Protein AF-A0AAJ1KP81-F1 (afdb_monomer_lite)

pLDDT: mean 95.77, std 4.36, range [74.44, 98.75]

Structure (mmCIF, N/CA/C/O backbone):
data_AF-A0AAJ1KP81-F1
#
_entry.id   AF-A0AAJ1KP81-F1
#
loop_
_atom_site.group_PDB
_atom_site.id
_atom_site.type_symbol
_atom_site.label_atom_id
_atom_site.label_alt_id
_atom_site.label_comp_id
_atom_site.label_asym_id
_atom_site.label_entity_id
_atom_site.label_seq_id
_atom_site.pdbx_PDB_ins_code
_atom_site.Cartn_x
_atom_site.Cartn_y
_atom_site.Cartn_z
_atom_site.occupancy
_atom_site.B_iso_or_equiv
_atom_site.auth_seq_id
_atom_site.auth_comp_id
_atom_site.auth_asym_id
_atom_site.auth_atom_id
_atom_site.pdbx_PDB_model_num
ATOM 1 N N . ASP A 1 1 ? -19.064 -2.788 9.694 1.00 83.81 1 ASP A N 1
ATOM 2 C CA . ASP A 1 1 ? -18.895 -2.996 8.241 1.00 83.81 1 ASP A CA 1
ATOM 3 C C . ASP A 1 1 ? -17.540 -2.512 7.772 1.00 83.81 1 ASP A C 1
ATOM 5 O O . ASP A 1 1 ? -17.156 -1.395 8.106 1.00 83.81 1 ASP A O 1
ATOM 9 N N . VAL A 1 2 ? -16.837 -3.345 7.004 1.00 93.88 2 VAL A N 1
ATOM 10 C CA . VAL A 1 2 ? -15.600 -2.970 6.306 1.00 93.88 2 VAL A CA 1
ATOM 11 C C . VAL A 1 2 ? -15.968 -2.487 4.905 1.00 93.88 2 VAL A C 1
ATOM 13 O O . VAL A 1 2 ? -16.773 -3.111 4.216 1.00 93.88 2 VAL A O 1
ATOM 16 N N . LYS A 1 3 ? -15.406 -1.357 4.484 1.00 97.81 3 LYS A N 1
ATOM 17 C CA . LYS A 1 3 ? -15.517 -0.840 3.122 1.00 97.81 3 LYS A CA 1
ATOM 18 C C . LYS A 1 3 ? -14.398 -1.427 2.272 1.00 97.81 3 LYS A C 1
ATOM 20 O O . LYS A 1 3 ? -13.259 -1.519 2.721 1.00 97.81 3 LYS A O 1
ATOM 25 N N . LEU A 1 4 ? -14.732 -1.795 1.042 1.00 97.94 4 LEU A N 1
ATOM 26 C CA . LEU A 1 4 ? -13.774 -2.283 0.061 1.00 97.94 4 LEU A CA 1
ATOM 27 C C . LEU A 1 4 ? -13.565 -1.207 -1.004 1.00 97.94 4 LEU A C 1
ATOM 29 O O . LEU A 1 4 ? -14.505 -0.839 -1.707 1.00 97.94 4 LEU A O 1
ATOM 33 N N . ALA A 1 5 ? -12.339 -0.716 -1.118 1.00 98.06 5 ALA A N 1
ATOM 34 C CA . ALA A 1 5 ? -11.884 0.082 -2.245 1.00 98.06 5 ALA A CA 1
ATOM 35 C C . ALA A 1 5 ? -11.101 -0.824 -3.203 1.00 98.06 5 ALA A C 1
ATOM 37 O O . ALA A 1 5 ? -10.370 -1.708 -2.762 1.00 98.06 5 ALA A O 1
ATOM 38 N N . VAL A 1 6 ? -11.283 -0.636 -4.510 1.00 98.19 6 VAL A N 1
ATOM 39 C CA . VAL A 1 6 ? -10.764 -1.559 -5.527 1.00 98.19 6 VAL A CA 1
ATOM 40 C C . VAL A 1 6 ? -10.018 -0.785 -6.610 1.00 98.19 6 VAL A C 1
ATOM 42 O O . VAL A 1 6 ? -10.570 0.144 -7.198 1.00 98.19 6 VAL A O 1
ATOM 45 N N . GLY A 1 7 ? -8.781 -1.191 -6.893 1.00 97.31 7 GLY A N 1
ATOM 46 C CA . GLY A 1 7 ? -8.007 -0.782 -8.063 1.00 97.31 7 GLY A CA 1
ATOM 47 C C . GLY A 1 7 ? -7.782 -1.974 -8.993 1.00 97.31 7 GLY A C 1
ATOM 48 O O . GLY A 1 7 ? -7.318 -3.018 -8.544 1.00 97.31 7 GLY A O 1
ATOM 49 N N . VAL A 1 8 ? -8.111 -1.834 -10.282 1.00 97.69 8 VAL A N 1
ATOM 50 C CA . VAL A 1 8 ? -7.892 -2.883 -11.296 1.00 97.69 8 VAL A CA 1
ATOM 51 C C . VAL A 1 8 ? -7.240 -2.284 -12.533 1.00 97.69 8 VAL A C 1
ATOM 53 O O . VAL A 1 8 ? -7.863 -1.513 -13.261 1.00 97.69 8 VAL A O 1
ATOM 56 N N . GLU A 1 9 ? -5.993 -2.664 -12.802 1.00 95.56 9 GLU A N 1
ATOM 57 C CA . GLU A 1 9 ? -5.269 -2.245 -14.005 1.00 95.56 9 GLU A CA 1
ATOM 58 C C . GLU A 1 9 ? -4.045 -3.117 -14.297 1.00 95.56 9 GLU A C 1
ATOM 60 O O . GLU A 1 9 ? -3.769 -4.103 -13.620 1.00 95.56 9 GLU A O 1
ATOM 65 N N . ARG A 1 10 ? -3.284 -2.743 -15.328 1.00 95.38 10 ARG A N 1
ATOM 66 C CA . ARG A 1 10 ? -1.957 -3.305 -15.582 1.00 95.38 10 ARG A CA 1
ATOM 67 C C . ARG A 1 10 ? -0.922 -2.644 -14.680 1.00 95.38 10 ARG A C 1
ATOM 69 O O . ARG A 1 10 ? -0.978 -1.435 -14.482 1.00 95.38 10 ARG A O 1
ATOM 76 N N . LEU A 1 11 ? 0.064 -3.410 -14.233 1.00 93.62 11 LEU A N 1
ATOM 77 C CA . LEU A 1 11 ? 1.220 -2.895 -13.512 1.00 93.62 11 LEU A CA 1
ATOM 78 C C . LEU A 1 11 ? 2.084 -2.039 -14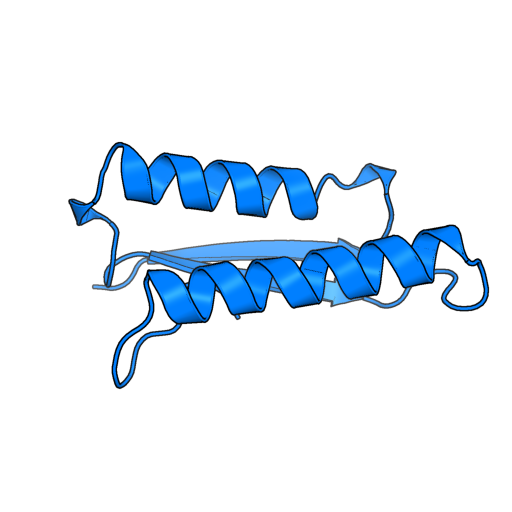.445 1.00 93.62 11 LEU A C 1
ATOM 80 O O . LEU A 1 11 ? 2.918 -2.553 -15.182 1.00 93.62 11 LEU A O 1
ATOM 84 N N . ASP A 1 12 ? 1.832 -0.737 -14.470 1.00 92.94 12 ASP A N 1
ATOM 85 C CA . ASP A 1 12 ? 2.421 0.212 -15.410 1.00 92.94 12 ASP A CA 1
ATOM 86 C C . ASP A 1 12 ? 2.653 1.544 -14.687 1.00 92.94 12 ASP A C 1
ATOM 88 O O . ASP A 1 12 ? 1.812 1.991 -13.909 1.00 92.94 12 ASP A O 1
ATOM 92 N N . TYR A 1 13 ? 3.803 2.181 -14.906 1.00 88.75 13 TYR A N 1
ATOM 93 C CA . TYR A 1 13 ? 4.201 3.384 -14.162 1.00 88.75 13 TYR A CA 1
ATOM 94 C C . TYR A 1 13 ? 3.280 4.583 -14.427 1.00 88.75 13 TYR A C 1
ATOM 96 O O . TYR A 1 13 ? 3.231 5.514 -13.633 1.00 88.75 13 TYR A O 1
ATOM 104 N N . THR A 1 14 ? 2.499 4.552 -15.509 1.00 93.19 14 THR A N 1
ATOM 105 C CA . THR A 1 14 ? 1.501 5.588 -15.824 1.00 93.19 14 THR A CA 1
ATOM 106 C C . THR A 1 14 ? 0.233 5.499 -14.973 1.00 93.19 14 THR A C 1
ATOM 108 O O . THR A 1 14 ? -0.653 6.342 -15.093 1.00 93.19 14 THR A O 1
ATOM 111 N N . LYS A 1 15 ? 0.107 4.458 -14.145 1.00 95.50 15 LYS A N 1
ATOM 112 C CA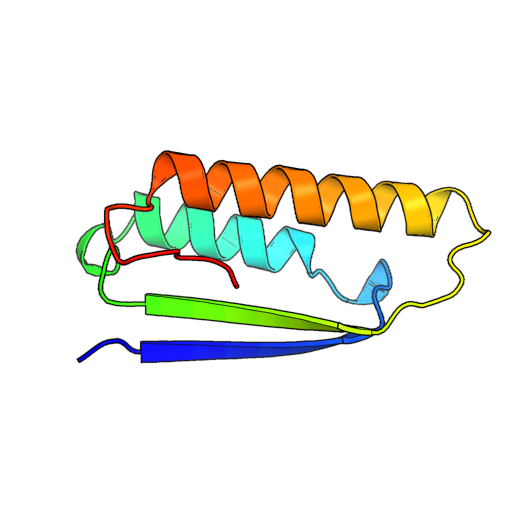 . LYS A 1 15 ? -1.119 4.135 -13.413 1.00 95.50 15 LYS A CA 1
ATOM 113 C C . LYS A 1 15 ? -1.174 4.661 -11.987 1.00 95.50 15 LYS A C 1
ATOM 115 O O . LYS A 1 15 ? -2.249 4.669 -11.393 1.00 95.50 15 LYS A O 1
ATOM 120 N N . GLY A 1 16 ? -0.053 5.115 -11.433 1.00 95.56 16 GLY A N 1
ATOM 121 C CA . GLY A 1 16 ? -0.022 5.704 -10.091 1.00 95.56 16 GLY A CA 1
ATOM 122 C C . GLY A 1 16 ? -0.525 4.754 -8.996 1.00 95.56 16 GLY A C 1
ATOM 123 O O . GLY A 1 16 ? -1.292 5.150 -8.118 1.00 95.56 16 GLY A O 1
ATOM 124 N N . ILE A 1 17 ? -0.162 3.467 -9.076 1.00 96.81 17 ILE A N 1
ATOM 125 C CA . ILE A 1 17 ? -0.487 2.478 -8.030 1.00 96.81 17 ILE A CA 1
ATOM 126 C C . ILE A 1 17 ? 0.223 2.858 -6.723 1.00 96.81 17 ILE A C 1
ATOM 128 O O . ILE A 1 17 ? -0.395 2.863 -5.659 1.00 96.81 17 ILE A O 1
ATOM 132 N N . LEU A 1 18 ? 1.497 3.251 -6.809 1.00 96.75 18 LEU A N 1
ATOM 133 C CA . LEU A 1 18 ? 2.276 3.668 -5.646 1.00 96.75 18 LEU A CA 1
ATOM 134 C C . LEU A 1 18 ? 1.707 4.942 -5.001 1.00 96.75 18 LEU A C 1
ATOM 136 O O . LEU A 1 18 ? 1.566 5.007 -3.781 1.00 96.75 18 LEU A O 1
ATOM 140 N N . ASP A 1 19 ? 1.280 5.913 -5.811 1.00 97.75 19 ASP A N 1
ATOM 141 C CA . ASP A 1 19 ? 0.623 7.134 -5.331 1.00 97.75 19 ASP A CA 1
ATOM 142 C C . ASP A 1 19 ? -0.665 6.831 -4.556 1.00 97.75 19 ASP A C 1
ATOM 144 O O . ASP A 1 19 ? -0.942 7.457 -3.532 1.00 97.75 19 ASP A O 1
ATOM 148 N N . ARG A 1 20 ? -1.437 5.825 -4.983 1.00 97.62 20 ARG A N 1
ATOM 149 C CA . ARG A 1 20 ? -2.625 5.370 -4.244 1.00 97.62 20 ARG A CA 1
ATOM 150 C C . ARG A 1 20 ? -2.283 4.755 -2.898 1.00 97.62 20 ARG A C 1
ATOM 152 O O . ARG A 1 20 ? -2.988 5.016 -1.926 1.00 97.62 20 ARG A O 1
ATOM 159 N N . PHE A 1 21 ? -1.195 3.998 -2.802 1.00 98.38 21 PHE A N 1
ATOM 160 C CA . PHE A 1 21 ? -0.717 3.516 -1.507 1.00 98.38 21 PHE A CA 1
ATOM 161 C C . PHE A 1 21 ? -0.267 4.676 -0.609 1.00 98.38 21 PHE A C 1
ATOM 163 O O . PHE A 1 21 ? -0.556 4.669 0.588 1.00 98.38 21 PHE A O 1
ATOM 170 N N . HIS A 1 22 ? 0.368 5.713 -1.166 1.00 98.50 22 HIS A N 1
ATOM 171 C CA . HIS A 1 22 ? 0.714 6.914 -0.401 1.00 98.50 22 HIS A CA 1
ATOM 172 C C . HIS A 1 22 ? -0.536 7.656 0.079 1.00 98.50 22 HIS A C 1
ATOM 174 O O . HIS A 1 22 ? -0.598 8.060 1.240 1.00 98.50 22 HIS A O 1
ATOM 180 N N . ALA A 1 23 ? -1.560 7.772 -0.766 1.00 98.44 23 ALA A N 1
ATOM 181 C CA . ALA A 1 23 ? -2.841 8.352 -0.384 1.00 98.44 23 ALA A CA 1
ATOM 182 C C . ALA A 1 23 ? -3.531 7.542 0.726 1.00 98.44 23 ALA A C 1
ATOM 184 O O . ALA A 1 23 ? -4.063 8.130 1.666 1.00 98.44 23 ALA A O 1
ATOM 185 N N . LEU A 1 24 ? -3.472 6.207 0.671 1.00 98.56 24 LEU A N 1
ATOM 186 C CA . LEU A 1 24 ? -4.005 5.334 1.720 1.00 98.56 24 LEU A CA 1
ATOM 187 C C . LEU A 1 24 ? -3.264 5.523 3.054 1.00 98.56 24 LEU A C 1
ATOM 189 O O . LEU A 1 24 ? -3.893 5.640 4.104 1.00 98.56 24 LEU A O 1
ATOM 193 N N . ASN A 1 25 ? -1.933 5.618 3.017 1.00 98.62 25 ASN A N 1
ATOM 194 C CA . ASN A 1 25 ? -1.117 5.934 4.190 1.00 98.62 25 ASN A CA 1
ATOM 195 C C . ASN A 1 25 ? -1.506 7.288 4.804 1.00 98.62 25 ASN A C 1
ATOM 197 O O . ASN A 1 25 ? -1.683 7.402 6.015 1.00 98.62 25 ASN A O 1
ATOM 201 N N . GLU A 1 26 ? -1.655 8.320 3.971 1.00 98.75 26 GLU A N 1
ATOM 202 C CA . GLU A 1 26 ? -2.064 9.652 4.421 1.00 98.75 26 GLU A CA 1
ATOM 203 C C . GLU A 1 26 ? -3.489 9.666 4.979 1.00 98.75 26 GLU A C 1
ATOM 205 O O . GLU A 1 26 ? -3.728 10.322 5.995 1.00 98.75 26 GLU A O 1
ATOM 210 N N . LEU A 1 27 ? -4.413 8.898 4.390 1.00 98.62 27 LEU A N 1
ATOM 211 C CA . LEU A 1 27 ? -5.754 8.703 4.936 1.00 98.62 27 LEU A CA 1
ATOM 212 C C . LEU A 1 27 ? -5.678 8.128 6.352 1.00 98.62 27 LEU A C 1
ATOM 214 O O . LEU A 1 27 ? -6.236 8.722 7.266 1.00 98.62 27 LEU A O 1
ATOM 218 N N . PHE A 1 28 ? -4.944 7.034 6.565 1.00 98.62 28 PHE A N 1
ATOM 219 C CA . PHE A 1 28 ? -4.842 6.420 7.893 1.00 98.62 28 PHE A CA 1
ATOM 220 C C . PHE A 1 28 ? -4.113 7.287 8.923 1.00 98.62 28 PHE A C 1
ATOM 222 O O . PHE A 1 28 ? -4.426 7.208 10.108 1.00 98.62 28 PHE A O 1
ATOM 229 N N . LYS A 1 29 ? -3.161 8.132 8.508 1.00 98.44 29 LYS A N 1
ATOM 230 C CA . LYS A 1 29 ? -2.531 9.106 9.417 1.00 98.44 29 LYS A CA 1
ATOM 231 C C . LYS A 1 29 ? -3.493 10.210 9.846 1.00 98.44 29 LYS A C 1
ATOM 233 O O . LYS A 1 29 ? -3.472 10.613 11.004 1.00 98.44 29 LYS A O 1
ATOM 238 N N . ARG A 1 30 ? -4.274 10.744 8.904 1.00 98.62 30 ARG A N 1
ATOM 239 C CA . ARG A 1 30 ? -5.147 11.908 9.129 1.00 98.62 30 ARG A CA 1
ATOM 240 C C . ARG A 1 30 ? -6.493 11.523 9.732 1.00 98.62 30 ARG A C 1
ATOM 242 O O . ARG A 1 30 ? -7.074 12.322 10.454 1.00 98.62 30 ARG A O 1
ATOM 249 N N . GLN A 1 31 ? -6.972 10.329 9.405 1.00 98.38 31 GLN A N 1
ATOM 250 C CA . GLN A 1 31 ? -8.269 9.783 9.788 1.00 98.38 31 GLN A CA 1
ATOM 251 C C . GLN A 1 31 ? -8.091 8.325 10.260 1.00 98.38 31 GLN A C 1
ATOM 253 O O . GLN A 1 31 ? -8.445 7.376 9.545 1.00 98.38 31 GLN A O 1
ATOM 258 N N . PRO A 1 32 ? -7.489 8.110 11.447 1.00 98.12 32 PRO A N 1
ATOM 259 C CA . PRO A 1 32 ? -7.218 6.773 11.976 1.00 98.12 32 PRO A CA 1
ATOM 260 C C . PRO A 1 32 ? -8.489 5.942 12.214 1.00 98.12 32 PRO A C 1
ATOM 262 O O . PRO A 1 32 ? -8.411 4.720 12.302 1.00 98.12 32 PRO A O 1
ATOM 265 N N . GLU A 1 33 ? -9.671 6.561 12.256 1.00 98.25 33 GLU A N 1
ATOM 266 C CA . GLU A 1 33 ? -10.965 5.886 12.365 1.00 98.25 33 GLU A CA 1
ATOM 267 C C . GLU A 1 33 ? -11.285 4.934 11.201 1.00 98.25 33 GLU A C 1
ATOM 269 O O . GLU A 1 33 ? -12.207 4.121 11.342 1.00 98.25 33 GLU A O 1
ATOM 274 N N . TRP A 1 34 ? -10.556 5.031 10.081 1.00 98.38 34 TRP A N 1
ATOM 275 C CA . TRP A 1 34 ? -10.651 4.118 8.937 1.00 98.38 34 TRP A CA 1
ATOM 276 C C . TRP A 1 34 ? -9.825 2.841 9.092 1.00 98.38 34 TRP A C 1
ATOM 278 O O . TRP A 1 34 ? -10.076 1.870 8.373 1.00 98.38 34 TRP A O 1
ATOM 288 N N . ILE A 1 35 ? -8.867 2.802 10.022 1.00 98.38 35 ILE A N 1
ATOM 289 C CA . ILE A 1 35 ? -8.085 1.594 10.302 1.00 98.38 35 ILE A CA 1
ATOM 290 C C . ILE A 1 35 ? -9.041 0.519 10.839 1.00 98.38 35 ILE A C 1
ATOM 292 O O . ILE A 1 35 ? -9.844 0.767 11.738 1.00 98.38 35 ILE A O 1
ATOM 296 N N . GLY A 1 36 ? -9.008 -0.669 10.235 1.00 97.75 36 GLY A N 1
ATOM 297 C CA . GLY A 1 36 ? -9.937 -1.766 10.526 1.00 97.75 36 GLY A CA 1
ATOM 298 C C . GLY A 1 36 ? -11.307 -1.630 9.849 1.00 97.75 36 GLY A C 1
ATOM 299 O O . GLY A 1 36 ? -12.136 -2.529 9.970 1.00 97.75 36 GLY A O 1
ATOM 300 N N . LYS A 1 37 ? -11.565 -0.530 9.125 1.00 98.19 37 LYS A N 1
ATOM 301 C CA . LYS A 1 37 ? -12.842 -0.265 8.434 1.00 98.19 37 LYS A CA 1
ATOM 302 C C . LYS A 1 37 ? -12.710 -0.090 6.925 1.00 98.19 37 LYS A C 1
ATOM 304 O O . LYS A 1 37 ? -13.738 -0.038 6.254 1.00 98.19 37 LYS A O 1
ATOM 309 N N . LEU A 1 38 ? -11.498 -0.007 6.384 1.00 98.44 38 LEU A N 1
ATOM 310 C CA . LEU A 1 38 ? -11.235 0.096 4.951 1.00 98.44 38 LEU A CA 1
ATOM 311 C C . LEU A 1 38 ? -10.190 -0.938 4.531 1.00 98.44 38 LEU A C 1
ATOM 313 O O . LEU A 1 38 ? -9.122 -1.018 5.125 1.00 98.44 38 LEU A O 1
ATOM 317 N N . VAL A 1 39 ? -10.483 -1.680 3.470 1.00 98.44 39 VAL A N 1
ATOM 318 C CA . VAL A 1 39 ? -9.529 -2.548 2.773 1.00 98.44 39 VAL A CA 1
ATOM 319 C C . VAL A 1 39 ? -9.381 -2.041 1.344 1.00 98.44 39 VAL A C 1
ATOM 321 O O . VAL A 1 39 ? -10.375 -1.708 0.697 1.00 98.44 39 VAL A O 1
ATOM 324 N N . PHE A 1 40 ? -8.147 -1.986 0.852 1.00 98.56 40 PHE A N 1
ATOM 325 C CA . PHE A 1 40 ? -7.812 -1.638 -0.522 1.00 98.56 40 PHE A CA 1
ATOM 326 C C . PHE A 1 40 ? -7.331 -2.882 -1.277 1.00 98.56 40 PHE A C 1
ATOM 328 O O . PHE A 1 40 ? -6.237 -3.378 -1.026 1.00 98.56 40 PHE A O 1
ATOM 335 N N . LEU A 1 41 ? -8.153 -3.382 -2.198 1.00 98.38 41 LEU A N 1
ATOM 336 C CA . LEU A 1 41 ? -7.811 -4.482 -3.098 1.00 98.38 41 LEU A CA 1
ATOM 337 C C . LEU A 1 41 ? -7.177 -3.921 -4.375 1.00 98.38 41 LEU A C 1
ATOM 339 O O . LEU A 1 41 ? -7.861 -3.255 -5.155 1.00 98.38 41 LEU A O 1
ATOM 343 N N . GLN A 1 42 ? -5.900 -4.214 -4.617 1.00 98.12 42 GLN A N 1
ATOM 344 C CA . GLN A 1 42 ? -5.186 -3.802 -5.824 1.00 98.12 42 GLN A CA 1
ATOM 345 C C . GLN A 1 42 ? -4.883 -5.005 -6.716 1.00 98.12 42 GLN A C 1
ATOM 347 O O . GLN A 1 42 ? -3.906 -5.727 -6.538 1.00 98.12 42 GLN A O 1
ATOM 352 N N . ILE A 1 43 ? -5.670 -5.155 -7.777 1.00 97.38 43 ILE A N 1
ATOM 353 C CA . ILE A 1 43 ? -5.416 -6.133 -8.830 1.00 97.38 43 ILE A CA 1
ATOM 354 C C . ILE A 1 43 ? -4.537 -5.469 -9.892 1.00 97.38 43 ILE A C 1
ATOM 356 O O . ILE A 1 43 ? -4.986 -4.596 -10.638 1.00 97.38 43 ILE A O 1
ATOM 360 N N . ALA A 1 44 ? -3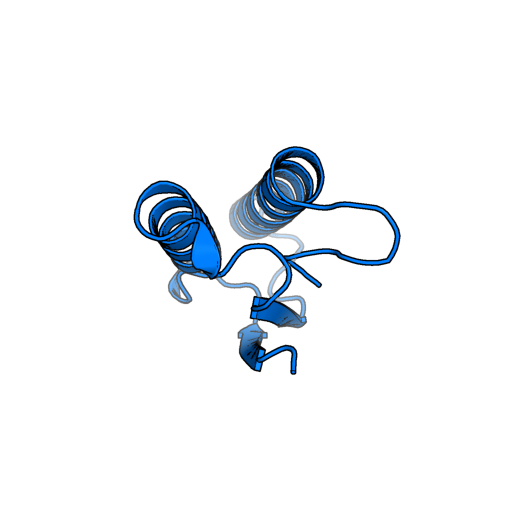.270 -5.875 -9.953 1.00 94.88 44 ALA A N 1
ATOM 361 C CA . ALA A 1 44 ? -2.303 -5.382 -10.929 1.00 94.88 44 ALA A CA 1
ATOM 362 C C . ALA A 1 44 ? -1.874 -6.512 -11.880 1.00 94.88 44 ALA A C 1
ATOM 364 O O . ALA A 1 44 ? -1.034 -7.344 -11.544 1.00 94.88 44 ALA A O 1
ATOM 365 N N . ALA A 1 45 ? -2.450 -6.551 -13.083 1.00 93.75 45 ALA A N 1
ATOM 366 C CA . ALA A 1 45 ? -2.077 -7.534 -14.097 1.00 93.75 45 ALA A CA 1
ATOM 367 C C . ALA A 1 45 ? -0.625 -7.296 -14.568 1.00 93.75 45 ALA A C 1
ATOM 369 O O . ALA A 1 45 ? -0.276 -6.146 -14.863 1.00 93.75 45 ALA A O 1
ATOM 370 N N . PRO A 1 46 ? 0.221 -8.338 -14.689 1.00 88.38 46 PRO A N 1
ATOM 371 C CA . PRO A 1 46 ? 1.597 -8.180 -15.150 1.00 88.38 46 PRO A CA 1
ATOM 372 C C . PRO A 1 46 ? 1.678 -7.449 -16.496 1.00 88.38 46 PRO A C 1
ATOM 374 O O . PRO A 1 46 ? 0.920 -7.729 -17.425 1.00 88.38 46 PRO A O 1
ATOM 377 N N . SER A 1 47 ? 2.629 -6.526 -16.622 1.00 86.00 47 SER A N 1
ATOM 378 C CA . SER A 1 47 ? 2.919 -5.816 -17.869 1.00 86.00 47 SER A CA 1
ATOM 379 C C . SER A 1 47 ? 4.424 -5.731 -18.058 1.00 86.00 47 SER A C 1
ATOM 381 O O . SER A 1 47 ? 5.139 -5.429 -17.108 1.00 86.00 47 SER A O 1
ATOM 383 N N . ARG A 1 48 ? 4.903 -6.015 -19.277 1.00 84.69 48 ARG A N 1
ATOM 384 C CA . ARG A 1 48 ? 6.297 -5.807 -19.727 1.00 84.69 48 ARG A CA 1
ATOM 385 C C . ARG A 1 48 ? 7.374 -6.167 -18.681 1.00 84.69 48 ARG A C 1
ATOM 387 O O . ARG A 1 48 ? 8.356 -5.447 -18.531 1.00 84.69 48 ARG A O 1
ATOM 394 N N . GLY A 1 49 ? 7.206 -7.295 -17.984 1.00 74.44 49 GLY A N 1
ATOM 395 C CA . GLY A 1 49 ? 7.995 -7.653 -16.794 1.00 74.44 49 GLY A CA 1
ATOM 396 C C . GLY A 1 49 ? 9.495 -7.884 -17.021 1.00 74.44 49 GLY A C 1
ATOM 397 O O . GLY A 1 49 ? 10.248 -7.982 -16.059 1.00 74.44 49 GLY A O 1
ATOM 398 N N . THR A 1 50 ? 9.949 -7.949 -18.274 1.00 82.44 50 THR A N 1
ATOM 399 C CA . THR A 1 50 ? 11.374 -8.035 -18.632 1.00 82.44 50 THR A CA 1
ATOM 400 C C . THR A 1 50 ? 12.080 -6.679 -18.609 1.00 82.44 50 THR A C 1
ATOM 402 O O . THR A 1 50 ? 13.308 -6.632 -18.584 1.00 82.44 50 THR A O 1
ATOM 405 N N . LEU A 1 51 ? 11.332 -5.570 -18.616 1.00 90.94 51 LEU A N 1
ATOM 406 C CA . LEU A 1 51 ? 11.903 -4.231 -18.563 1.00 90.94 51 LEU A CA 1
ATOM 407 C C . LEU A 1 51 ? 12.247 -3.857 -17.112 1.00 90.94 51 LEU A C 1
ATOM 409 O O . LEU A 1 51 ? 11.361 -3.919 -16.253 1.00 90.94 51 LEU A O 1
ATOM 413 N N . PRO A 1 52 ? 13.477 -3.383 -16.828 1.00 91.31 52 PRO A N 1
ATOM 414 C CA . PRO A 1 52 ? 13.905 -3.049 -15.468 1.00 91.31 52 PRO A CA 1
ATOM 415 C C . PRO A 1 52 ? 12.956 -2.101 -14.725 1.00 91.31 52 PRO A C 1
ATOM 417 O O . PRO A 1 52 ? 12.663 -2.323 -13.556 1.00 91.31 52 PRO A O 1
ATOM 420 N N . ALA A 1 53 ? 12.405 -1.093 -15.409 1.00 89.56 53 ALA A N 1
ATOM 421 C CA . ALA A 1 53 ? 11.475 -0.134 -14.807 1.00 89.56 53 ALA A CA 1
ATOM 422 C C . ALA A 1 53 ? 10.177 -0.784 -14.291 1.00 89.56 53 ALA A C 1
ATOM 424 O O . ALA A 1 53 ? 9.664 -0.394 -13.248 1.00 89.56 53 ALA A O 1
ATOM 425 N N . TYR A 1 54 ? 9.659 -1.799 -14.990 1.00 92.75 54 TYR A N 1
ATOM 426 C CA . TYR A 1 54 ? 8.442 -2.504 -14.578 1.00 92.75 54 TYR A CA 1
ATOM 427 C C . TYR A 1 54 ? 8.708 -3.428 -13.389 1.00 92.75 54 TYR A C 1
ATOM 429 O O . TYR A 1 54 ? 7.871 -3.531 -12.495 1.00 92.75 54 TYR A O 1
ATOM 437 N N . LYS A 1 55 ? 9.893 -4.049 -13.344 1.00 91.81 55 LYS A N 1
ATOM 438 C CA . LYS A 1 55 ? 10.337 -4.822 -12.181 1.00 91.81 55 LYS A CA 1
ATOM 439 C C . LYS A 1 55 ? 10.523 -3.934 -10.948 1.00 91.81 55 LYS A C 1
ATOM 441 O O . LYS A 1 55 ? 10.039 -4.281 -9.881 1.00 91.81 55 LYS A O 1
ATOM 446 N N . LEU A 1 56 ? 11.159 -2.773 -11.099 1.00 93.75 56 LEU A N 1
ATOM 447 C CA . LEU A 1 56 ? 11.318 -1.818 -9.998 1.00 93.75 56 LEU A CA 1
ATOM 448 C C . LEU A 1 56 ? 9.962 -1.352 -9.458 1.00 93.75 56 LEU A C 1
ATOM 450 O O . LEU A 1 56 ? 9.747 -1.389 -8.251 1.00 93.75 56 LEU A O 1
ATOM 454 N N . LEU A 1 57 ? 9.026 -0.998 -10.346 1.00 94.44 57 LEU A N 1
ATOM 455 C CA . LEU A 1 57 ? 7.669 -0.621 -9.950 1.00 94.44 57 LEU A CA 1
ATOM 456 C C . LEU A 1 57 ? 6.955 -1.751 -9.197 1.00 94.44 57 LEU A C 1
ATOM 458 O O . LEU A 1 57 ? 6.302 -1.491 -8.189 1.00 94.44 57 LEU A O 1
ATOM 462 N N . HIS A 1 58 ? 7.072 -2.992 -9.681 1.00 94.44 58 HIS A N 1
ATOM 463 C CA . HIS A 1 58 ? 6.528 -4.170 -9.008 1.00 94.44 58 HIS A CA 1
ATOM 464 C C . HIS A 1 58 ? 7.055 -4.286 -7.577 1.00 94.44 58 HIS A C 1
ATOM 466 O O . HIS A 1 58 ? 6.275 -4.360 -6.626 1.00 94.44 58 HIS A O 1
ATOM 472 N N . ASP A 1 59 ? 8.379 -4.276 -7.438 1.00 95.62 59 ASP A N 1
ATOM 473 C CA . ASP A 1 59 ? 9.056 -4.499 -6.167 1.00 95.62 59 ASP A CA 1
ATOM 474 C C . ASP A 1 59 ? 8.751 -3.363 -5.181 1.00 95.62 59 ASP A C 1
ATOM 476 O O . ASP A 1 59 ? 8.522 -3.611 -3.997 1.00 95.62 59 ASP A O 1
ATOM 480 N N . GLU A 1 60 ? 8.657 -2.123 -5.664 1.00 96.81 60 GLU A N 1
ATOM 481 C CA . GLU A 1 60 ? 8.302 -0.966 -4.847 1.00 96.81 60 GLU A CA 1
ATOM 482 C C . GLU A 1 60 ? 6.842 -0.997 -4.383 1.00 96.81 60 GLU A C 1
ATOM 484 O O . GLU A 1 60 ? 6.575 -0.796 -3.195 1.00 96.81 60 GLU A O 1
ATOM 489 N N . CYS A 1 61 ? 5.905 -1.326 -5.280 1.00 96.88 61 CYS A N 1
ATOM 490 C CA . CYS A 1 61 ? 4.498 -1.506 -4.922 1.00 96.88 61 CYS A CA 1
ATOM 491 C C . CYS A 1 61 ? 4.342 -2.610 -3.870 1.00 96.88 61 CYS A C 1
ATOM 493 O O . CYS A 1 61 ? 3.680 -2.403 -2.854 1.00 96.88 61 CYS A O 1
ATOM 495 N N . HIS A 1 62 ? 4.983 -3.763 -4.078 1.00 97.00 62 HIS A N 1
ATOM 496 C CA . HIS A 1 62 ? 4.898 -4.888 -3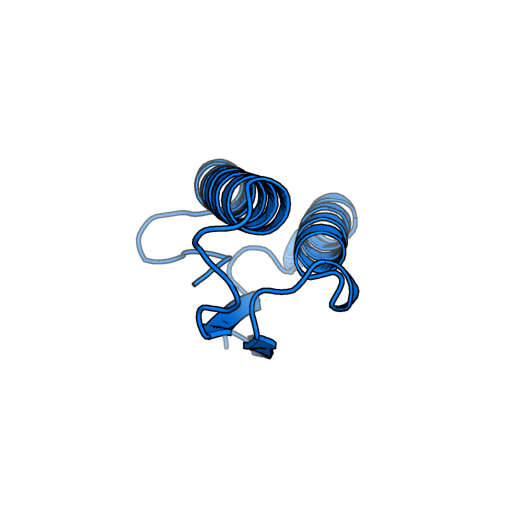.153 1.00 97.00 62 HIS A CA 1
ATOM 497 C C . HIS A 1 62 ? 5.508 -4.549 -1.787 1.00 97.00 62 HIS A C 1
ATOM 499 O O . HIS A 1 62 ? 4.874 -4.748 -0.749 1.00 97.00 62 HIS A O 1
ATOM 505 N N . ARG A 1 63 ? 6.710 -3.957 -1.776 1.00 98.44 63 ARG A N 1
ATOM 506 C CA . ARG A 1 63 ? 7.381 -3.513 -0.547 1.00 98.44 63 ARG A CA 1
ATOM 507 C C . ARG A 1 63 ? 6.499 -2.557 0.249 1.00 98.44 63 ARG A C 1
ATOM 509 O O . ARG A 1 63 ? 6.412 -2.690 1.471 1.00 98.44 63 ARG A O 1
ATOM 516 N N . TYR A 1 64 ? 5.873 -1.593 -0.424 1.00 98.50 64 TYR A N 1
ATOM 517 C CA . TYR A 1 64 ? 5.082 -0.576 0.253 1.00 98.50 64 TYR A CA 1
ATOM 518 C C . TYR A 1 64 ? 3.721 -1.099 0.724 1.00 98.50 64 TYR A C 1
ATOM 520 O O . TYR A 1 64 ? 3.310 -0.785 1.839 1.00 98.50 64 TYR A O 1
ATOM 528 N N . ALA A 1 65 ? 3.070 -1.981 -0.040 1.00 98.44 65 ALA A N 1
ATOM 529 C CA . ALA A 1 65 ? 1.880 -2.696 0.421 1.00 98.44 65 ALA A CA 1
ATOM 530 C C . ALA A 1 65 ? 2.164 -3.490 1.709 1.00 98.44 65 ALA A C 1
ATOM 532 O O . ALA A 1 65 ? 1.421 -3.385 2.685 1.00 98.44 65 ALA A O 1
ATOM 533 N N . GLU A 1 66 ? 3.285 -4.217 1.762 1.00 98.62 66 GLU A N 1
ATOM 534 C CA . GLU A 1 66 ? 3.696 -4.942 2.968 1.00 98.62 66 GLU A CA 1
ATOM 535 C C . GLU A 1 66 ? 4.053 -4.009 4.135 1.00 98.62 66 GLU A C 1
ATOM 537 O O . GLU A 1 66 ? 3.796 -4.333 5.294 1.00 98.62 66 GLU A O 1
ATOM 542 N N . GLU A 1 67 ? 4.608 -2.827 3.866 1.00 98.69 67 GLU A N 1
ATOM 543 C CA . GLU A 1 67 ? 4.833 -1.803 4.891 1.00 98.69 67 GLU A CA 1
ATOM 544 C C . GLU A 1 67 ? 3.517 -1.309 5.506 1.00 98.69 67 GLU A C 1
ATOM 546 O O . GLU A 1 67 ? 3.398 -1.267 6.732 1.00 98.69 67 GLU A O 1
ATOM 551 N N . LEU A 1 68 ? 2.511 -1.003 4.680 1.00 98.69 68 LEU A N 1
A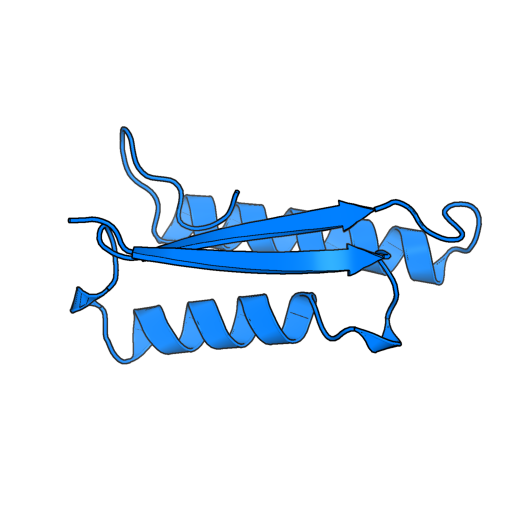TOM 552 C CA . LEU A 1 68 ? 1.183 -0.606 5.157 1.00 98.69 68 LEU A CA 1
ATOM 553 C C . LEU A 1 68 ? 0.507 -1.732 5.938 1.00 98.69 68 LEU A C 1
ATOM 555 O O . LEU A 1 68 ? -0.055 -1.482 7.006 1.00 98.69 68 LEU A O 1
ATOM 559 N N . ASN A 1 69 ? 0.617 -2.969 5.452 1.00 98.69 69 ASN A N 1
ATOM 560 C CA . ASN A 1 69 ? 0.081 -4.143 6.128 1.00 98.69 69 ASN A CA 1
ATOM 561 C C . ASN A 1 69 ? 0.732 -4.375 7.496 1.00 98.69 69 ASN A C 1
ATOM 563 O O . ASN A 1 69 ? 0.019 -4.651 8.454 1.00 98.69 69 ASN A O 1
ATOM 567 N N . ARG A 1 70 ? 2.053 -4.204 7.631 1.00 98.62 70 ARG A N 1
ATOM 568 C CA . ARG A 1 70 ? 2.724 -4.280 8.942 1.00 98.62 70 ARG A CA 1
ATOM 569 C C . ARG A 1 70 ? 2.348 -3.126 9.866 1.00 98.62 70 ARG A C 1
ATOM 571 O O . ARG A 1 70 ? 2.236 -3.325 11.068 1.00 98.62 70 ARG A O 1
ATOM 578 N N . ARG A 1 71 ? 2.209 -1.916 9.320 1.00 98.50 71 ARG A N 1
ATOM 579 C CA . ARG A 1 71 ? 1.983 -0.700 10.111 1.00 98.50 71 ARG A CA 1
ATOM 580 C C . ARG A 1 71 ? 0.561 -0.593 10.651 1.00 98.50 71 ARG A C 1
ATOM 582 O O . ARG A 1 71 ? 0.382 -0.111 11.765 1.00 98.50 71 ARG A O 1
ATOM 589 N N . TYR A 1 72 ? -0.428 -0.974 9.849 1.00 98.50 72 TYR A N 1
ATOM 590 C CA . TYR A 1 72 ? -1.844 -0.755 10.154 1.00 98.50 72 TYR A CA 1
ATOM 591 C C . TYR A 1 72 ? -2.653 -2.049 10.262 1.00 98.50 72 TYR A C 1
ATOM 593 O O . TYR A 1 72 ? -3.808 -1.995 10.675 1.00 98.50 72 TYR A O 1
ATOM 601 N N . GLY A 1 73 ? -2.089 -3.192 9.865 1.00 98.00 73 GLY A N 1
ATOM 602 C CA . GLY A 1 73 ? -2.754 -4.484 9.977 1.00 98.00 73 GLY A CA 1
ATOM 603 C C . GLY A 1 73 ? -2.818 -4.999 11.413 1.00 98.00 73 GLY A C 1
ATOM 604 O O . GLY A 1 73 ? -2.061 -4.589 12.292 1.00 98.00 73 GLY A O 1
ATOM 605 N N . SER A 1 74 ? -3.734 -5.933 11.630 1.00 96.75 74 SER A N 1
ATOM 606 C CA . SER A 1 74 ? -3.914 -6.667 12.883 1.00 96.75 74 SER A CA 1
ATOM 607 C C . SER A 1 74 ? -4.364 -8.095 12.572 1.00 96.75 74 SER A C 1
ATOM 609 O O . SER A 1 74 ? -4.543 -8.460 11.407 1.00 96.75 74 SER A O 1
ATOM 611 N N . GLU A 1 75 ? -4.576 -8.923 13.594 1.00 96.44 75 GLU A N 1
ATOM 612 C CA . GLU A 1 75 ? -5.164 -10.249 13.391 1.00 96.44 75 GLU A CA 1
ATOM 613 C C . GLU A 1 75 ? -6.507 -10.130 12.645 1.00 96.44 75 GLU A C 1
ATOM 615 O O . G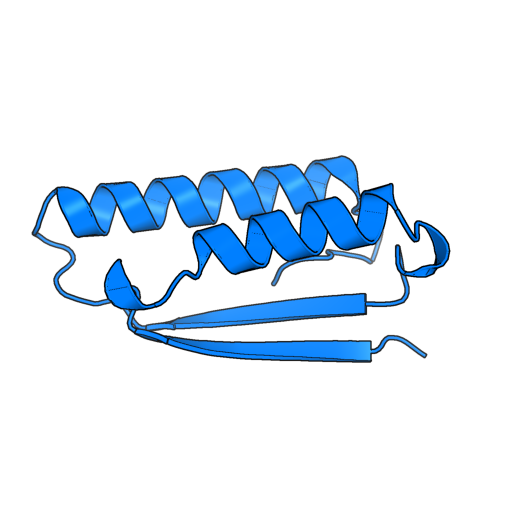LU A 1 75 ? -7.365 -9.326 13.011 1.00 96.44 75 GLU A O 1
ATOM 620 N N . GLY A 1 76 ? -6.650 -10.865 11.538 1.00 95.12 76 GLY A N 1
ATOM 621 C CA . GLY A 1 76 ? -7.842 -10.833 10.683 1.00 95.12 76 GLY A CA 1
ATOM 622 C C . GLY A 1 76 ? -8.021 -9.580 9.810 1.00 95.12 76 GLY A C 1
ATOM 623 O O . GLY A 1 76 ? -9.012 -9.501 9.088 1.00 95.12 76 GLY A O 1
ATOM 624 N N . TYR A 1 77 ? -7.086 -8.622 9.820 1.00 97.50 77 TYR A N 1
ATOM 625 C CA . TYR A 1 77 ? -7.187 -7.384 9.041 1.00 97.50 77 TYR A CA 1
ATOM 626 C C . TYR A 1 77 ? -5.881 -7.053 8.311 1.00 97.50 77 TYR A C 1
ATOM 628 O O . TYR A 1 77 ? -4.848 -6.788 8.927 1.00 97.50 77 TYR A O 1
ATOM 636 N N . ARG A 1 78 ? -5.951 -7.003 6.975 1.00 98.25 78 ARG A N 1
ATOM 637 C CA . ARG A 1 78 ? -4.890 -6.469 6.111 1.00 98.25 78 ARG A CA 1
ATOM 638 C C . ARG A 1 78 ? -5.447 -5.287 5.309 1.00 98.25 78 ARG A C 1
ATOM 640 O O . ARG A 1 78 ? -6.394 -5.491 4.551 1.00 98.25 78 ARG A O 1
ATOM 647 N N . PRO A 1 79 ? -4.904 -4.068 5.465 1.00 98.06 79 PRO A N 1
ATOM 648 C CA . PRO A 1 79 ? -5.390 -2.889 4.750 1.00 98.06 79 PRO A CA 1
ATOM 649 C C . PRO A 1 79 ? -5.172 -2.950 3.235 1.00 98.06 79 PRO A C 1
ATOM 651 O O . PRO A 1 79 ? -5.925 -2.302 2.514 1.00 98.06 79 PRO A O 1
ATOM 654 N N . VAL A 1 80 ? -4.165 -3.685 2.749 1.00 98.44 80 VAL A N 1
ATOM 655 C CA . VAL A 1 80 ? -3.884 -3.846 1.315 1.00 98.44 80 VAL A CA 1
ATOM 656 C C . VAL A 1 80 ? -3.869 -5.327 0.951 1.00 98.44 80 VAL A C 1
ATOM 658 O O . VAL A 1 80 ? -3.134 -6.111 1.563 1.00 98.44 80 VAL A O 1
ATOM 661 N N . ILE A 1 81 ? -4.679 -5.685 -0.048 1.00 96.56 81 ILE A N 1
ATOM 662 C CA . ILE A 1 81 ? -4.790 -7.032 -0.625 1.00 96.56 81 ILE A CA 1
ATOM 663 C C . ILE A 1 81 ? -4.385 -6.991 -2.093 1.00 96.56 81 ILE A C 1
ATOM 665 O O . ILE A 1 81 ? -4.871 -6.085 -2.809 1.00 96.56 81 ILE A O 1
#

Secondary structure (DSSP, 8-state):
--EEEEEEEES-GGG-HHHHHHHHHHHHHH-GGGTTTEEEEEEEE---TTSHHHHHHHHHHHHHHHHHHHHH-BTTB-SB-

Foldseek 3Di:
DAAEAEAADALDPVRCLVVVLVVVVVCCVVPVVNQVRYAYEYHHHYDPCVDPVSVVSVVSSVVSQVVQQVVRNDVVDRNYD

Radius of gyration: 13.04 Å; chains: 1; bounding box: 33×23×33 Å

Sequence (81 aa):
DVKLAVGVERLDYTKGILDRFHALNELFKRQPEWIGKLVFLQIAAPSRGTLPAYKLLHDECHRYAEELNRRYGSEGYRPVI